Protein AF-A0A644ZMJ8-F1 (afdb_monomer_lite)

Organism: NCBI:txid1076179

pLDDT: mean 85.07, std 13.5, range [37.47, 94.69]

Foldseek 3Di:
DAAAAEAELEQLFDDDPLDTDRRPCVPDPDPVVSVVSVVVVVVSVHQWYAYPNGDIRGQDVPNDD

InterPro domains:
  IPR036866 Ribonuclease Z/Hydroxyacylglutathione hydrolase-like [G3DSA:3.60.15.10] (1-64)
  IPR036866 Ribonuclease Z/Hydroxyacylglutathione hydrolase-like [SSF56281] (3-58)

Secondary structure (DSSP, 8-state):
--TT-EEEEETS-EEETTEEE-S-GGG-S-HHHHHHHHHHHHTT--SEEEETTS-EE---TT---

Sequence (65 aa):
MERDSILITGDAFALEHDVPVIANPQFTLDTEQAAASMEKLLRLKARAYYCYHGGVYAPADGALR

Structure (mmCIF, N/CA/C/O backbone):
data_AF-A0A644ZMJ8-F1
#
_entry.id   AF-A0A644ZMJ8-F1
#
loop_
_atom_site.group_PDB
_atom_site.id
_atom_site.type_symbol
_atom_site.label_atom_id
_atom_site.label_alt_id
_atom_site.label_comp_id
_atom_site.label_asym_id
_atom_site.label_entity_id
_atom_site.label_seq_id
_atom_site.pdbx_PDB_ins_code
_atom_site.Cartn_x
_atom_site.Cartn_y
_atom_site.Cartn_z
_atom_site.occupancy
_atom_site.B_iso_or_equiv
_atom_site.auth_seq_id
_atom_site.auth_comp_id
_atom_site.auth_asym_id
_atom_site.auth_atom_id
_atom_site.pdbx_PDB_model_num
ATOM 1 N N . MET A 1 1 ? -6.755 8.798 18.981 1.00 51.16 1 MET A N 1
ATOM 2 C CA . MET A 1 1 ? -7.188 9.502 17.757 1.00 51.16 1 MET A CA 1
ATOM 3 C C . MET A 1 1 ? -6.960 8.680 16.483 1.00 51.16 1 MET A C 1
ATOM 5 O O . MET A 1 1 ? -7.597 8.976 15.491 1.00 51.16 1 MET A O 1
ATOM 9 N N . GLU A 1 2 ? -6.153 7.609 16.511 1.00 55.75 2 GLU A N 1
ATOM 10 C CA . GLU A 1 2 ? -5.772 6.840 15.304 1.00 55.75 2 GLU A CA 1
ATOM 11 C C . GLU A 1 2 ? -6.800 5.795 14.804 1.00 55.75 2 GLU A C 1
ATOM 13 O O . GLU A 1 2 ? -6.729 5.387 13.650 1.00 55.75 2 GLU A O 1
ATOM 18 N N . ARG A 1 3 ? -7.750 5.334 15.637 1.00 55.41 3 ARG A N 1
ATOM 19 C CA . ARG A 1 3 ? -8.589 4.149 15.326 1.00 55.41 3 ARG A CA 1
ATOM 20 C C . ARG A 1 3 ? -9.620 4.340 14.209 1.00 55.41 3 ARG A C 1
ATOM 22 O O . ARG A 1 3 ? -10.014 3.353 13.608 1.00 55.41 3 ARG A O 1
ATOM 29 N N . ASP A 1 4 ? -9.993 5.578 13.896 1.00 71.94 4 ASP A N 1
ATOM 30 C CA . ASP A 1 4 ? -10.920 5.901 12.799 1.00 71.94 4 ASP A CA 1
ATOM 31 C C . ASP A 1 4 ? -10.225 6.652 11.654 1.00 71.94 4 ASP A C 1
ATOM 33 O O . ASP A 1 4 ? -10.857 7.380 10.889 1.00 71.94 4 ASP A O 1
ATOM 37 N N . SER A 1 5 ? -8.903 6.506 11.539 1.00 87.44 5 SER A N 1
ATOM 38 C CA . SER A 1 5 ? -8.134 7.173 10.492 1.00 87.44 5 SER A CA 1
ATOM 39 C C . SER A 1 5 ? -8.297 6.475 9.139 1.00 87.44 5 SER A C 1
ATOM 41 O O . SER A 1 5 ? -8.369 5.247 9.041 1.00 87.44 5 SER A O 1
ATOM 43 N N . ILE A 1 6 ? -8.367 7.284 8.083 1.00 91.12 6 ILE A N 1
ATOM 44 C CA . ILE A 1 6 ? -8.359 6.839 6.692 1.00 91.12 6 ILE A CA 1
ATOM 45 C C . ILE A 1 6 ? -7.071 7.348 6.058 1.00 91.12 6 ILE A C 1
ATOM 47 O O . ILE A 1 6 ? -6.745 8.529 6.188 1.00 91.12 6 ILE A O 1
ATOM 51 N N . LEU A 1 7 ? -6.361 6.472 5.353 1.00 92.12 7 LEU A N 1
ATOM 52 C CA . LEU A 1 7 ? -5.153 6.819 4.619 1.00 92.12 7 LEU A CA 1
ATOM 53 C C . LEU A 1 7 ? -5.399 6.687 3.116 1.00 92.12 7 LEU A C 1
ATOM 55 O O . LEU A 1 7 ? -5.930 5.681 2.654 1.00 92.12 7 LEU A O 1
ATOM 59 N N . ILE A 1 8 ? -4.984 7.688 2.347 1.00 91.81 8 ILE A N 1
ATOM 60 C CA . ILE A 1 8 ? -4.923 7.599 0.886 1.00 91.81 8 ILE A CA 1
ATOM 61 C C . ILE A 1 8 ? -3.477 7.259 0.545 1.00 91.81 8 ILE A C 1
ATOM 63 O O . ILE A 1 8 ? -2.571 8.028 0.863 1.00 91.81 8 ILE A O 1
ATOM 67 N N . THR A 1 9 ? -3.247 6.087 -0.042 1.00 90.81 9 THR A N 1
ATOM 68 C CA . THR A 1 9 ? -1.891 5.532 -0.203 1.00 90.81 9 THR A CA 1
ATOM 69 C C . THR A 1 9 ? -1.179 6.060 -1.444 1.00 90.81 9 THR A C 1
ATOM 71 O O . THR A 1 9 ? 0.032 5.886 -1.574 1.00 90.81 9 THR A O 1
ATOM 74 N N . GLY A 1 10 ? -1.903 6.737 -2.341 1.00 87.50 10 GLY A N 1
ATOM 75 C CA . GLY A 1 10 ? -1.355 7.196 -3.613 1.00 87.50 10 GLY A CA 1
ATOM 76 C C . GLY A 1 10 ? -0.811 6.015 -4.418 1.00 87.50 10 GLY A C 1
ATOM 77 O O . GLY A 1 10 ? -1.431 4.954 -4.460 1.00 87.50 10 GLY A O 1
ATOM 78 N N . ASP A 1 11 ? 0.366 6.197 -5.009 1.00 86.31 11 ASP A N 1
ATOM 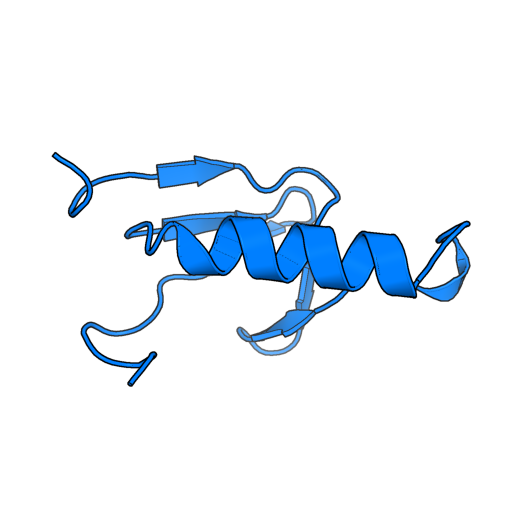79 C CA . ASP A 1 11 ? 1.061 5.172 -5.800 1.00 86.3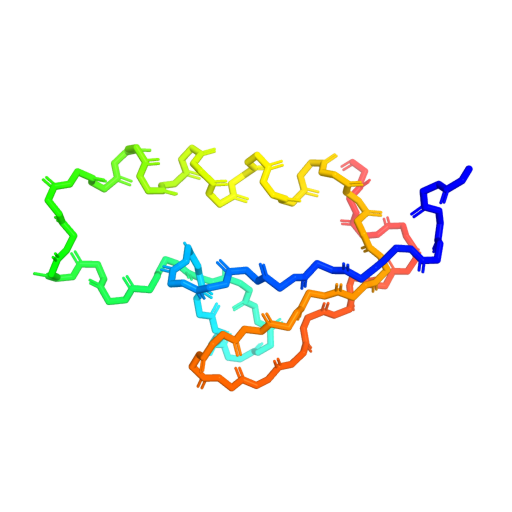1 11 ASP A CA 1
ATOM 80 C C . ASP A 1 11 ? 1.974 4.263 -4.950 1.00 86.31 11 ASP A C 1
ATOM 82 O O . ASP A 1 11 ? 2.770 3.497 -5.476 1.00 86.31 11 ASP A O 1
ATOM 86 N N . ALA A 1 12 ? 1.905 4.353 -3.614 1.00 86.12 12 ALA A N 1
ATOM 87 C CA . ALA A 1 12 ? 2.822 3.615 -2.744 1.00 86.12 12 ALA A CA 1
ATOM 88 C C . ALA A 1 12 ? 2.579 2.096 -2.756 1.00 86.12 12 ALA A C 1
ATOM 90 O O . ALA A 1 12 ? 3.526 1.330 -2.593 1.00 86.12 12 ALA A O 1
ATOM 91 N N . PHE A 1 13 ? 1.326 1.660 -2.912 1.00 88.19 13 PHE A N 1
ATOM 92 C CA . PHE A 1 13 ? 0.982 0.251 -3.100 1.00 88.19 13 PHE A CA 1
ATOM 93 C C . PHE A 1 13 ? -0.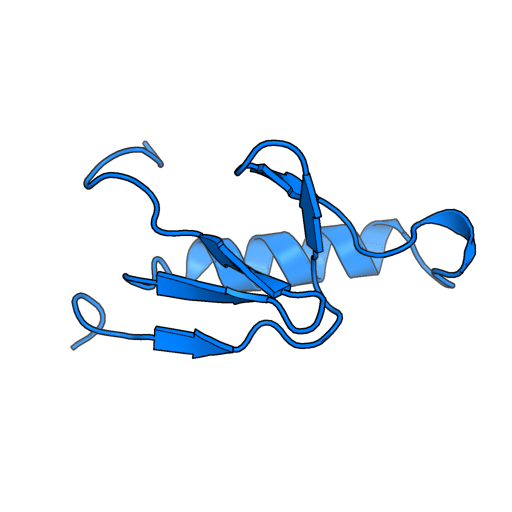408 0.079 -3.731 1.00 88.19 13 PHE A C 1
ATOM 95 O O . PHE A 1 13 ? -1.329 0.866 -3.485 1.00 88.19 13 PHE A O 1
ATOM 102 N N . ALA A 1 14 ? -0.542 -0.965 -4.544 1.00 90.62 14 ALA A N 1
ATOM 103 C CA . ALA A 1 14 ? -1.775 -1.409 -5.183 1.00 90.62 14 ALA A CA 1
ATOM 104 C C . ALA A 1 14 ? -2.430 -2.544 -4.374 1.00 90.62 14 ALA A C 1
ATOM 106 O O . ALA A 1 14 ? -1.923 -2.945 -3.322 1.00 90.62 14 ALA A O 1
ATOM 107 N N . LEU A 1 15 ? -3.561 -3.053 -4.866 1.00 91.56 15 LEU A N 1
ATOM 108 C CA . LEU A 1 15 ? -4.217 -4.234 -4.313 1.00 91.56 15 LEU A CA 1
ATOM 109 C C . LEU A 1 15 ? -4.297 -5.335 -5.357 1.00 91.56 15 LEU A C 1
ATOM 111 O O . LEU A 1 15 ? -4.836 -5.135 -6.443 1.00 91.56 15 LEU A O 1
ATOM 115 N N . GLU A 1 16 ? -3.817 -6.513 -4.980 1.00 90.31 16 GLU A N 1
ATOM 116 C CA . GLU A 1 16 ? -3.993 -7.753 -5.724 1.00 90.31 16 GLU A CA 1
ATOM 117 C C . GLU A 1 16 ? -4.607 -8.788 -4.784 1.00 90.31 16 GLU A C 1
ATOM 119 O O . GLU A 1 16 ? -4.063 -9.060 -3.718 1.00 90.31 16 GLU A O 1
ATOM 124 N N . HIS A 1 17 ? -5.757 -9.355 -5.159 1.00 88.62 17 HIS A N 1
ATOM 125 C CA . HIS A 1 17 ? -6.493 -10.323 -4.328 1.00 88.62 17 HIS A CA 1
ATOM 126 C C . HIS A 1 17 ? -6.741 -9.832 -2.887 1.00 88.62 17 HIS A C 1
ATOM 128 O O . HIS A 1 17 ? -6.550 -10.580 -1.932 1.00 88.62 17 HIS A O 1
ATOM 134 N N . ASP A 1 18 ? -7.121 -8.558 -2.737 1.00 87.75 18 ASP A N 1
ATOM 135 C CA . ASP A 1 18 ? -7.342 -7.883 -1.446 1.00 87.75 18 ASP A CA 1
ATOM 136 C C . ASP A 1 18 ? -6.094 -7.765 -0.547 1.00 87.75 18 ASP A C 1
ATOM 138 O O . ASP A 1 18 ? -6.190 -7.381 0.622 1.00 87.75 18 ASP A O 1
ATOM 142 N N . VAL A 1 19 ? -4.906 -8.031 -1.099 1.00 90.00 19 VAL A N 1
ATOM 143 C CA . VAL A 1 19 ? -3.622 -7.901 -0.410 1.00 90.00 19 VAL A CA 1
ATOM 144 C C . VAL A 1 19 ? -2.863 -6.679 -0.940 1.00 90.00 19 VAL A C 1
ATOM 146 O O . VAL A 1 19 ? -2.737 -6.509 -2.156 1.00 90.00 19 VAL A O 1
ATOM 149 N N . PRO A 1 20 ? -2.332 -5.821 -0.052 1.00 91.94 20 PRO A N 1
ATOM 150 C CA . PRO A 1 20 ? -1.409 -4.758 -0.430 1.00 91.94 20 PRO A CA 1
ATOM 151 C C . PRO A 1 20 ? -0.161 -5.304 -1.138 1.00 91.94 20 PRO A C 1
ATOM 153 O O . PRO A 1 20 ? 0.516 -6.181 -0.602 1.00 91.94 20 PRO A O 1
ATOM 156 N N . VAL A 1 21 ? 0.178 -4.752 -2.304 1.00 92.94 21 VAL A N 1
ATOM 157 C CA . VAL A 1 21 ? 1.381 -5.108 -3.081 1.00 92.94 21 VAL A CA 1
ATOM 158 C C . VAL A 1 21 ? 2.081 -3.863 -3.618 1.00 92.94 21 VAL A C 1
ATOM 160 O O . VAL A 1 21 ? 1.444 -2.834 -3.831 1.00 92.94 21 VAL A O 1
ATOM 163 N N . ILE A 1 22 ? 3.386 -3.941 -3.891 1.00 91.56 22 ILE A N 1
ATOM 164 C CA . ILE A 1 22 ? 4.114 -2.831 -4.526 1.00 91.56 22 ILE A CA 1
ATOM 165 C C . ILE A 1 22 ? 3.460 -2.495 -5.865 1.00 91.56 22 ILE A C 1
AT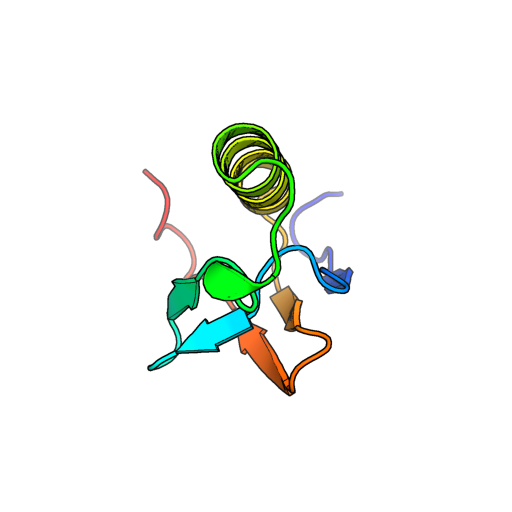OM 167 O O . ILE A 1 22 ? 3.243 -3.375 -6.696 1.00 91.56 22 ILE A O 1
ATOM 171 N N . ALA A 1 23 ? 3.137 -1.220 -6.069 1.00 89.25 23 ALA A N 1
ATOM 172 C CA . ALA A 1 23 ? 2.538 -0.774 -7.315 1.00 89.25 23 ALA A CA 1
ATOM 173 C C . ALA A 1 23 ? 3.574 -0.863 -8.443 1.00 89.25 23 ALA A C 1
ATOM 175 O O . ALA A 1 23 ? 4.648 -0.277 -8.349 1.00 89.25 23 ALA A O 1
ATOM 176 N N . ASN A 1 24 ? 3.237 -1.590 -9.511 1.00 88.31 24 ASN A N 1
ATOM 177 C CA . ASN A 1 24 ? 4.013 -1.668 -10.751 1.00 88.31 24 ASN A CA 1
ATOM 178 C C . ASN A 1 24 ? 5.544 -1.771 -10.545 1.00 88.31 24 ASN A C 1
ATOM 180 O O . ASN A 1 24 ? 6.289 -0.886 -10.988 1.00 88.31 24 ASN A O 1
ATOM 184 N N . PRO A 1 25 ? 6.047 -2.837 -9.895 1.00 88.62 25 PRO A N 1
ATOM 185 C CA . PRO A 1 25 ? 7.462 -2.961 -9.538 1.00 88.62 25 PRO A CA 1
ATOM 186 C C . PRO A 1 25 ? 8.405 -2.823 -10.745 1.00 88.62 25 PRO A C 1
ATOM 188 O O . PRO A 1 25 ? 9.499 -2.286 -10.606 1.00 88.62 25 PRO A O 1
ATOM 191 N N . GLN A 1 26 ? 7.961 -3.196 -11.950 1.00 92.69 26 GLN A N 1
ATOM 192 C CA . GLN A 1 26 ? 8.713 -3.029 -13.199 1.00 92.69 26 GLN A CA 1
ATOM 193 C C . GLN A 1 26 ? 9.033 -1.570 -13.580 1.00 92.69 26 GLN A C 1
ATOM 195 O O . GLN A 1 26 ? 9.913 -1.340 -14.407 1.00 92.69 26 GLN A O 1
ATOM 200 N N . PHE A 1 27 ? 8.323 -0.590 -13.014 1.00 90.69 27 PHE A N 1
ATOM 201 C CA . PHE A 1 27 ? 8.545 0.843 -13.248 1.00 90.69 27 PHE A CA 1
ATOM 202 C C . PHE A 1 27 ? 9.147 1.557 -12.030 1.00 90.69 27 PHE A C 1
ATOM 204 O O . PHE A 1 27 ? 9.341 2.772 -12.056 1.00 90.69 27 PHE A O 1
ATOM 211 N N . THR A 1 28 ? 9.444 0.823 -10.956 1.00 90.12 28 THR A N 1
ATOM 212 C CA . THR A 1 28 ? 9.959 1.393 -9.712 1.00 90.12 28 THR A CA 1
ATOM 213 C C . THR A 1 28 ? 11.474 1.578 -9.797 1.00 90.12 28 THR A C 1
ATOM 215 O O . THR A 1 28 ? 12.208 0.617 -10.008 1.00 90.12 28 THR A O 1
ATOM 218 N N . LEU A 1 29 ? 11.952 2.811 -9.599 1.00 93.06 29 LEU A N 1
ATOM 219 C CA . LEU A 1 29 ? 13.385 3.145 -9.632 1.00 93.06 29 LEU A CA 1
ATOM 220 C C . LEU A 1 29 ? 14.182 2.478 -8.501 1.00 93.06 29 LEU A C 1
ATOM 222 O O . LEU A 1 29 ? 15.324 2.079 -8.704 1.00 93.06 29 LEU A O 1
ATOM 226 N N . ASP A 1 30 ? 13.572 2.382 -7.320 1.00 94.62 30 ASP A N 1
ATOM 227 C CA . ASP A 1 30 ? 14.158 1.796 -6.117 1.00 94.62 30 ASP A CA 1
ATOM 228 C C . ASP A 1 30 ? 13.098 0.951 -5.401 1.00 94.62 30 ASP A C 1
ATOM 230 O O . ASP A 1 30 ? 12.199 1.459 -4.722 1.00 94.62 30 ASP A O 1
ATOM 234 N N . THR A 1 31 ? 13.169 -0.362 -5.616 1.00 92.44 31 THR A N 1
ATOM 235 C CA . THR A 1 31 ? 12.194 -1.312 -5.070 1.00 92.44 31 THR A CA 1
ATOM 236 C C . THR A 1 31 ? 12.290 -1.424 -3.547 1.00 92.44 31 THR A C 1
ATOM 238 O O . THR A 1 31 ? 11.265 -1.592 -2.885 1.00 92.44 31 THR A O 1
ATOM 241 N N . GLU A 1 32 ? 13.486 -1.281 -2.971 1.00 94.44 32 GLU A N 1
ATOM 242 C CA . GLU A 1 32 ? 13.676 -1.349 -1.518 1.00 94.44 32 GLU A CA 1
ATOM 243 C C . GLU A 1 32 ? 13.040 -0.137 -0.837 1.00 94.44 32 GLU A C 1
ATOM 245 O O . GLU A 1 32 ? 12.297 -0.272 0.141 1.00 94.44 32 GLU A O 1
ATOM 250 N N . GLN A 1 33 ? 13.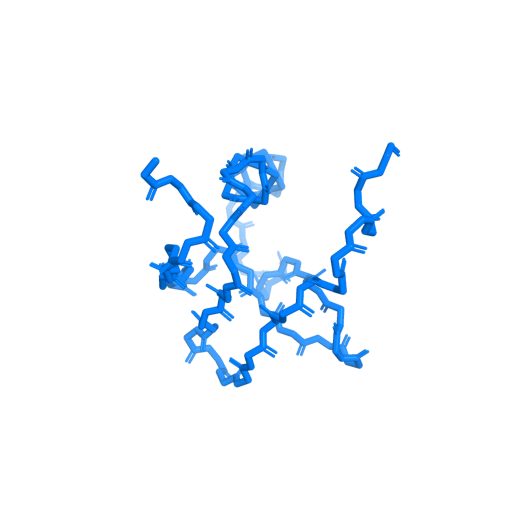253 1.056 -1.395 1.00 94.19 33 GLN A N 1
ATOM 251 C CA . GLN A 1 33 ? 12.657 2.274 -0.865 1.00 94.19 33 GLN A CA 1
ATOM 252 C C . GLN A 1 33 ? 11.128 2.289 -1.027 1.00 94.19 33 GLN A C 1
ATOM 254 O O . GLN A 1 33 ? 10.425 2.805 -0.144 1.00 94.19 33 GLN A O 1
ATOM 259 N N . ALA A 1 34 ? 10.596 1.704 -2.106 1.00 92.88 34 ALA A N 1
ATOM 260 C CA . ALA A 1 34 ? 9.157 1.516 -2.285 1.00 92.88 34 ALA A CA 1
ATOM 261 C C . ALA A 1 34 ? 8.571 0.585 -1.210 1.00 92.88 34 ALA A C 1
ATOM 263 O O . ALA A 1 34 ? 7.594 0.952 -0.550 1.00 92.88 34 ALA A O 1
ATOM 264 N N . ALA A 1 35 ? 9.217 -0.556 -0.945 1.00 93.12 35 ALA A N 1
ATOM 265 C CA . ALA A 1 35 ? 8.814 -1.473 0.121 1.00 93.12 35 ALA A CA 1
ATOM 266 C C . ALA A 1 35 ? 8.843 -0.805 1.504 1.00 93.12 35 ALA A C 1
ATOM 268 O O . ALA A 1 35 ? 7.854 -0.849 2.239 1.00 93.12 35 ALA A O 1
ATOM 269 N N . ALA A 1 36 ? 9.916 -0.080 1.826 1.00 94.69 36 ALA A N 1
ATOM 270 C CA . ALA A 1 36 ? 10.020 0.656 3.085 1.00 94.69 36 ALA A CA 1
ATOM 271 C C . ALA A 1 36 ? 8.922 1.730 3.245 1.00 94.69 36 ALA A C 1
ATOM 273 O O . ALA A 1 36 ? 8.428 1.965 4.355 1.00 94.69 36 ALA A O 1
ATOM 274 N N . SER A 1 37 ? 8.517 2.376 2.144 1.00 92.38 37 SER A N 1
ATOM 275 C CA . SER A 1 37 ? 7.429 3.363 2.132 1.00 92.38 37 SER A CA 1
ATOM 276 C C . SER A 1 37 ? 6.079 2.705 2.402 1.00 92.38 37 SER A C 1
ATOM 278 O O . SER A 1 37 ? 5.343 3.161 3.279 1.00 92.38 37 SER A O 1
ATOM 280 N N . MET A 1 38 ? 5.782 1.600 1.716 1.00 92.88 38 MET A N 1
ATOM 281 C CA . MET A 1 38 ? 4.577 0.802 1.940 1.00 92.88 38 MET A CA 1
ATOM 282 C C . MET A 1 38 ? 4.473 0.340 3.399 1.00 92.88 38 MET A C 1
ATOM 284 O O . MET A 1 38 ? 3.451 0.566 4.051 1.00 92.88 38 MET A O 1
ATOM 288 N N . GLU A 1 39 ? 5.544 -0.221 3.964 1.00 93.75 39 GLU A N 1
ATOM 289 C CA . GLU A 1 39 ? 5.552 -0.629 5.368 1.00 93.75 39 GLU A CA 1
ATOM 290 C C . GLU A 1 39 ? 5.311 0.544 6.326 1.00 93.75 39 GLU A C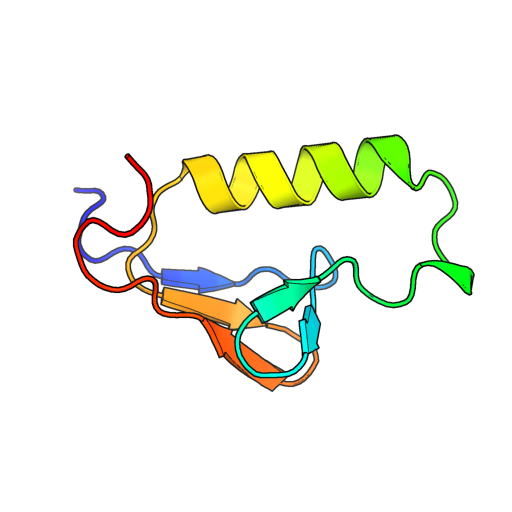 1
ATOM 292 O O . GLU A 1 39 ? 4.616 0.398 7.333 1.00 93.75 39 GLU A O 1
ATOM 297 N N . LYS A 1 40 ? 5.879 1.724 6.040 1.00 93.25 40 LYS A N 1
ATOM 298 C CA . LYS A 1 40 ? 5.672 2.921 6.865 1.00 93.25 40 LYS A CA 1
ATOM 299 C C . LYS A 1 40 ? 4.195 3.299 6.924 1.00 93.25 40 LYS A C 1
ATOM 301 O O . LYS A 1 40 ? 3.720 3.630 8.007 1.00 93.25 40 LYS A O 1
ATOM 306 N N . LEU A 1 41 ? 3.480 3.217 5.802 1.00 92.38 41 LEU A N 1
ATOM 307 C CA . LEU A 1 41 ? 2.041 3.483 5.737 1.00 92.38 41 LEU A CA 1
ATOM 308 C C . LEU A 1 41 ? 1.244 2.424 6.515 1.00 92.38 41 LEU A C 1
ATOM 310 O O . LEU A 1 41 ? 0.370 2.768 7.313 1.00 92.38 41 LEU A O 1
ATOM 314 N N . LEU A 1 42 ? 1.571 1.139 6.356 1.00 91.25 42 LEU A N 1
ATOM 315 C CA . LEU A 1 42 ? 0.907 0.048 7.082 1.00 91.25 42 LEU A CA 1
ATOM 316 C C . LEU A 1 42 ? 1.128 0.134 8.604 1.00 91.25 42 LEU A C 1
ATOM 318 O O . LEU A 1 42 ? 0.215 -0.138 9.384 1.00 91.25 42 LEU A O 1
ATOM 322 N N . ARG A 1 43 ? 2.300 0.603 9.051 1.00 92.50 43 ARG A N 1
ATOM 323 C CA . ARG A 1 43 ? 2.605 0.832 10.476 1.00 92.50 43 ARG A CA 1
ATOM 324 C C . ARG A 1 43 ? 1.765 1.930 11.134 1.00 92.50 43 ARG A C 1
ATOM 326 O O . ARG A 1 43 ? 1.698 1.949 12.361 1.00 92.50 43 ARG A O 1
ATOM 333 N N . LEU A 1 44 ? 1.110 2.799 10.359 1.00 90.69 44 LEU A N 1
ATOM 334 C CA . LEU A 1 44 ? 0.172 3.795 10.895 1.00 90.69 44 LEU A CA 1
ATOM 335 C C . LEU A 1 44 ? -1.109 3.157 11.451 1.00 90.69 44 LEU A C 1
ATOM 337 O O . LEU A 1 44 ? -1.806 3.798 12.227 1.00 90.69 44 LEU A O 1
ATOM 341 N N . LYS A 1 45 ? -1.400 1.892 11.104 1.00 89.44 45 LYS A N 1
ATOM 342 C CA . LYS A 1 45 ? -2.570 1.143 11.593 1.00 89.44 45 LYS A CA 1
ATOM 343 C C . LYS A 1 45 ? -3.885 1.903 11.374 1.00 89.44 45 LYS A C 1
ATOM 345 O O . LYS A 1 45 ? -4.727 1.972 12.270 1.00 89.44 45 LYS A O 1
ATOM 350 N N . ALA A 1 46 ? -4.038 2.474 10.180 1.00 90.75 46 ALA A N 1
ATOM 351 C CA . ALA A 1 46 ? -5.269 3.138 9.782 1.00 90.75 46 ALA A CA 1
ATOM 352 C C . ALA A 1 46 ? -6.411 2.125 9.633 1.00 90.75 46 ALA A C 1
ATOM 354 O O . ALA A 1 46 ? -6.186 0.956 9.313 1.00 90.75 46 ALA A O 1
ATOM 355 N N . ARG A 1 47 ? -7.649 2.583 9.836 1.00 90.88 47 ARG A N 1
ATOM 356 C CA . ARG A 1 47 ? -8.854 1.753 9.693 1.00 90.88 47 ARG A CA 1
ATOM 357 C C . ARG A 1 47 ? -9.056 1.300 8.250 1.00 90.88 47 ARG A C 1
ATOM 359 O O . ARG A 1 47 ? -9.517 0.193 7.997 1.00 90.88 47 ARG A O 1
ATOM 366 N N . ALA A 1 48 ? -8.759 2.192 7.310 1.00 91.38 48 ALA A N 1
ATOM 367 C CA . ALA A 1 48 ? -8.910 1.939 5.889 1.00 91.38 48 ALA A CA 1
ATOM 368 C C . ALA A 1 48 ? -7.810 2.636 5.093 1.00 91.38 48 ALA A C 1
ATOM 370 O O . ALA A 1 48 ? -7.433 3.775 5.379 1.00 91.38 48 ALA A O 1
ATOM 371 N N . TYR A 1 49 ? -7.356 1.947 4.057 1.00 93.44 49 TYR A N 1
ATOM 372 C CA . TYR A 1 49 ? -6.366 2.403 3.101 1.00 93.44 49 TYR A CA 1
ATOM 373 C C . TYR A 1 49 ? -7.021 2.433 1.722 1.00 93.44 49 TYR A C 1
ATOM 375 O O . TYR A 1 49 ? -7.447 1.397 1.215 1.00 93.44 49 TYR A O 1
ATOM 383 N N . TYR A 1 50 ? -7.127 3.617 1.129 1.00 91.62 50 TYR A N 1
ATOM 384 C CA . TYR A 1 50 ? -7.664 3.800 -0.216 1.00 91.62 50 TYR A CA 1
ATOM 385 C C . TYR A 1 50 ? -6.513 3.821 -1.214 1.00 91.62 50 TYR A C 1
ATOM 387 O O . TYR A 1 50 ? -5.663 4.718 -1.163 1.00 91.62 50 TYR A O 1
ATOM 395 N N . CYS A 1 51 ? -6.505 2.840 -2.113 1.00 89.56 51 CYS A N 1
ATOM 396 C CA . CYS A 1 51 ? -5.478 2.686 -3.134 1.00 89.56 51 CYS A CA 1
ATOM 397 C C . CYS A 1 51 ? -5.820 3.500 -4.384 1.00 89.56 51 CYS A C 1
ATOM 399 O O . CYS A 1 51 ? -6.953 3.474 -4.866 1.00 89.56 51 CYS A O 1
ATOM 401 N N . TYR A 1 52 ? -4.830 4.216 -4.930 1.00 82.25 52 TYR A N 1
ATOM 402 C CA . TYR A 1 52 ? -5.016 5.048 -6.126 1.00 82.25 52 TYR A CA 1
ATOM 403 C C . TYR A 1 52 ? -5.390 4.224 -7.367 1.00 82.25 52 TYR A C 1
ATOM 405 O O . TYR A 1 52 ? -6.200 4.668 -8.176 1.00 82.25 52 TYR A O 1
ATOM 413 N N . HIS A 1 53 ? -4.881 2.992 -7.465 1.00 80.00 53 HIS A N 1
ATOM 414 C CA . HIS A 1 53 ? -5.226 2.033 -8.526 1.00 80.00 53 HIS A CA 1
ATOM 415 C C . HIS A 1 53 ? -6.567 1.313 -8.300 1.00 80.00 53 HIS A C 1
ATOM 417 O O . HIS A 1 53 ? -6.906 0.388 -9.034 1.00 80.00 53 HIS A O 1
ATOM 423 N N . GLY A 1 54 ? -7.347 1.752 -7.308 1.00 80.12 54 GLY A N 1
ATOM 424 C CA . GLY A 1 54 ? -8.643 1.189 -6.954 1.00 80.12 54 GLY A CA 1
ATOM 425 C C . GLY A 1 54 ? -8.584 0.216 -5.776 1.00 80.12 54 GLY A C 1
ATOM 426 O O . GLY A 1 54 ? -7.551 -0.374 -5.464 1.00 80.12 54 GLY A O 1
ATOM 427 N N . GLY A 1 55 ? -9.733 0.063 -5.117 1.00 89.00 55 GLY A N 1
ATOM 428 C CA . GLY A 1 55 ? -9.914 -0.821 -3.967 1.00 89.00 55 GLY A CA 1
ATOM 429 C C . GLY A 1 55 ? -9.651 -0.159 -2.611 1.00 89.00 55 GLY A C 1
ATOM 430 O O . GLY A 1 55 ? -9.098 0.940 -2.502 1.00 89.00 55 GLY A O 1
ATOM 431 N N . VAL A 1 56 ? -10.114 -0.840 -1.564 1.00 92.06 56 VAL A N 1
ATOM 432 C CA . VAL A 1 56 ? -9.979 -0.412 -0.171 1.00 92.06 56 VAL A CA 1
ATOM 433 C C . VAL A 1 56 ? -9.425 -1.576 0.627 1.00 92.06 56 VAL A C 1
ATOM 435 O O . VAL A 1 56 ? -10.067 -2.619 0.722 1.00 92.06 56 VAL A O 1
ATOM 438 N N . TYR A 1 57 ? -8.260 -1.380 1.234 1.00 92.19 57 TYR A N 1
ATOM 439 C CA . TYR A 1 57 ? -7.720 -2.326 2.197 1.00 92.19 57 TYR A CA 1
ATOM 440 C C . TYR A 1 57 ? -8.152 -1.920 3.601 1.00 92.19 57 TYR A C 1
ATOM 442 O O . TYR A 1 57 ? -7.791 -0.853 4.101 1.00 92.19 57 TYR A O 1
ATOM 450 N N . ALA A 1 58 ? -8.947 -2.779 4.228 1.00 90.88 58 ALA A N 1
ATOM 451 C CA . ALA A 1 58 ? -9.363 -2.651 5.614 1.00 90.88 58 ALA A CA 1
ATOM 452 C C . ALA A 1 58 ? -8.821 -3.871 6.371 1.00 90.88 58 ALA A C 1
ATOM 454 O O . ALA A 1 58 ? -9.413 -4.949 6.278 1.00 90.88 58 ALA A O 1
ATOM 455 N N . PRO A 1 59 ? -7.678 -3.749 7.073 1.00 83.69 59 PRO A N 1
ATOM 456 C CA . PRO A 1 59 ? -7.181 -4.847 7.885 1.00 83.69 59 PRO A CA 1
ATOM 457 C C . PRO A 1 59 ? -8.237 -5.192 8.940 1.00 83.69 59 PRO A C 1
ATOM 459 O O . PRO A 1 59 ? -8.701 -4.311 9.664 1.00 83.69 59 PRO A O 1
ATOM 462 N N . ALA A 1 60 ? -8.630 -6.466 9.023 1.00 73.38 60 ALA A N 1
ATOM 463 C CA . ALA A 1 60 ? -9.520 -6.926 10.084 1.00 73.38 60 ALA A CA 1
ATOM 464 C C . ALA A 1 60 ? -8.911 -6.564 11.449 1.00 73.38 60 ALA A C 1
ATOM 466 O O . ALA A 1 60 ? -7.694 -6.686 11.630 1.00 73.38 60 ALA A O 1
ATOM 467 N N . ASP A 1 61 ? -9.742 -6.110 12.393 1.00 61.16 61 ASP A N 1
ATOM 468 C CA . ASP A 1 61 ? -9.296 -5.700 13.727 1.00 61.16 61 ASP A CA 1
ATOM 469 C C . ASP A 1 61 ? -8.418 -6.797 14.358 1.00 61.16 61 ASP A C 1
ATOM 471 O O . ASP A 1 61 ? -8.895 -7.859 14.755 1.00 61.16 61 ASP A O 1
ATOM 475 N N . GLY A 1 62 ? -7.105 -6.545 14.424 1.00 54.59 62 GLY A N 1
ATOM 476 C CA . GLY A 1 62 ? -6.115 -7.468 14.990 1.00 54.59 62 GLY A CA 1
ATOM 477 C C . GLY A 1 62 ? -5.245 -8.265 14.005 1.00 54.59 62 GLY A C 1
ATOM 478 O O . GLY A 1 62 ? -4.478 -9.102 14.473 1.00 54.59 62 GLY A O 1
ATOM 479 N N . ALA A 1 63 ? -5.296 -8.008 12.692 1.00 49.91 63 ALA A N 1
ATOM 480 C CA . ALA A 1 63 ? -4.516 -8.751 11.685 1.00 49.91 63 ALA A CA 1
ATOM 481 C C . ALA A 1 63 ? -3.005 -8.417 11.619 1.00 49.91 63 ALA A C 1
ATOM 483 O O . ALA A 1 63 ? -2.252 -9.142 10.976 1.00 49.91 63 ALA A O 1
ATOM 484 N N . LEU A 1 64 ? -2.537 -7.365 12.304 1.00 46.38 64 LEU A N 1
ATOM 485 C CA . LEU A 1 64 ? -1.109 -7.156 12.589 1.00 46.38 64 LEU A CA 1
ATOM 486 C C . LEU A 1 64 ? -0.860 -7.398 14.085 1.00 46.38 64 LEU A C 1
ATOM 488 O O . LEU A 1 64 ? -1.006 -6.480 14.901 1.00 46.38 64 LEU A O 1
ATOM 492 N N . ARG A 1 65 ? -0.504 -8.633 14.442 1.00 37.47 65 ARG A N 1
ATOM 493 C CA . ARG A 1 65 ? 0.208 -8.943 15.687 1.00 37.47 65 ARG A CA 1
ATOM 494 C C . ARG A 1 65 ? 1.654 -9.260 15.363 1.00 37.47 65 ARG A C 1
ATOM 496 O O . ARG A 1 65 ? 1.859 -10.042 14.413 1.00 37.47 65 ARG A O 1
#

Radius of gyration: 11.67 Å; chains: 1; bounding box: 25×20×31 Å